Protein AF-A0A1Y5PRS4-F1 (afdb_monomer_lite)

Organism: NCBI:txid310581

Secondary structure (DSSP, 8-state):
--------GGG-HHHHHHHHHHHHTT----EEE-TTS-BTTTBS-PPPPPGGGG-EEEETTEEEEHHHHS-EEETTTTTHHHHHHHHHHHHHHHTT-

Foldseek 3Di:
DPPQDADCCLVDPVSLVCVVVCVVVLAQDAAEAEQCPADPPPGGHDDHDDNQQVDWDQDPNDIDGSCVQYYYYYCPVRVCVPCVVVSNVVSNVSSVD

Structure (mmCIF, N/CA/C/O backbone):
data_AF-A0A1Y5PRS4-F1
#
_entry.id   AF-A0A1Y5PRS4-F1
#
loop_
_atom_site.group_PDB
_atom_site.id
_atom_site.type_symbol
_atom_site.label_atom_id
_atom_site.label_alt_id
_atom_site.label_comp_id
_atom_site.label_asym_id
_atom_site.label_entity_id
_atom_site.label_seq_id
_atom_site.pdbx_PDB_ins_code
_atom_site.Cartn_x
_atom_site.Cartn_y
_atom_site.Cartn_z
_atom_site.occupancy
_atom_site.B_iso_or_equiv
_atom_site.auth_seq_id
_atom_site.auth_comp_id
_atom_site.auth_asym_id
_atom_site.auth_atom_id
_atom_site.pdbx_PDB_model_num
ATOM 1 N N . MET A 1 1 ? 25.634 13.601 -14.278 1.00 37.69 1 MET A N 1
ATOM 2 C CA . MET A 1 1 ? 24.961 12.499 -13.555 1.00 37.69 1 MET A CA 1
ATOM 3 C C . MET A 1 1 ? 23.498 12.512 -13.977 1.00 37.69 1 MET A C 1
ATOM 5 O O . MET A 1 1 ? 22.876 13.549 -13.773 1.00 37.69 1 MET A O 1
ATOM 9 N N . PRO A 1 2 ? 22.945 11.478 -14.634 1.00 43.56 2 PRO A N 1
ATOM 10 C CA . PRO A 1 2 ? 21.528 11.495 -14.961 1.00 43.56 2 PRO A CA 1
ATOM 11 C C . PRO A 1 2 ? 20.739 11.315 -13.662 1.00 43.56 2 PRO A C 1
ATOM 13 O O . PRO A 1 2 ? 20.972 10.371 -12.909 1.00 43.56 2 PRO A O 1
ATOM 16 N N . ASN A 1 3 ? 19.848 12.264 -13.379 1.00 41.56 3 ASN A N 1
ATOM 17 C CA . ASN A 1 3 ? 18.939 12.237 -12.240 1.00 41.56 3 ASN A CA 1
ATOM 18 C C . ASN A 1 3 ? 18.094 10.960 -12.297 1.00 41.56 3 ASN A C 1
ATOM 20 O O . ASN A 1 3 ? 17.125 10.893 -13.054 1.00 41.56 3 ASN A O 1
ATOM 24 N N . SER A 1 4 ? 18.448 9.950 -11.501 1.00 49.88 4 SER A N 1
ATOM 25 C CA . SER A 1 4 ? 17.571 8.807 -11.262 1.00 49.88 4 SER A CA 1
ATOM 26 C C . SER A 1 4 ? 16.336 9.335 -10.532 1.00 49.88 4 SER A C 1
ATOM 28 O O . SER A 1 4 ? 16.389 9.652 -9.342 1.00 49.88 4 SER A O 1
ATOM 30 N N . ARG A 1 5 ? 15.246 9.559 -11.277 1.00 57.50 5 ARG A N 1
ATOM 31 C CA . ARG A 1 5 ? 13.969 10.038 -10.738 1.00 57.50 5 ARG A CA 1
ATOM 32 C C . ARG A 1 5 ? 13.450 8.972 -9.783 1.00 57.50 5 ARG A C 1
ATOM 34 O O . ARG A 1 5 ? 12.881 7.973 -10.218 1.00 57.50 5 ARG A O 1
ATOM 41 N N . ARG A 1 6 ? 13.648 9.185 -8.481 1.00 58.31 6 ARG A N 1
ATOM 42 C CA . ARG A 1 6 ? 12.953 8.385 -7.481 1.00 58.31 6 ARG A CA 1
ATOM 43 C C . ARG A 1 6 ? 11.445 8.617 -7.632 1.00 58.31 6 ARG A C 1
ATOM 45 O O . ARG A 1 6 ? 11.027 9.743 -7.908 1.00 58.31 6 ARG A O 1
ATOM 52 N N . PRO A 1 7 ? 10.625 7.578 -7.483 1.00 64.38 7 PRO A N 1
ATOM 53 C CA . PRO A 1 7 ? 9.181 7.702 -7.599 1.00 64.38 7 PRO A CA 1
ATOM 54 C C . PRO A 1 7 ? 8.633 8.535 -6.448 1.00 64.38 7 PRO A C 1
ATOM 56 O O . PRO A 1 7 ? 8.877 8.222 -5.285 1.00 64.38 7 PRO A O 1
ATOM 59 N N . THR A 1 8 ? 7.876 9.581 -6.769 1.00 78.50 8 THR A N 1
ATOM 60 C CA . THR A 1 8 ? 7.399 10.557 -5.778 1.00 78.50 8 THR A CA 1
ATOM 61 C C . THR A 1 8 ? 5.979 10.288 -5.296 1.00 78.50 8 THR A C 1
ATOM 63 O O . THR A 1 8 ? 5.364 11.174 -4.716 1.00 78.50 8 THR A O 1
ATOM 66 N N . THR A 1 9 ? 5.423 9.090 -5.526 1.00 81.31 9 THR A N 1
ATOM 67 C CA . THR A 1 9 ? 4.046 8.734 -5.126 1.00 81.31 9 THR A CA 1
ATOM 68 C C . THR A 1 9 ? 3.795 9.016 -3.642 1.00 81.31 9 THR A C 1
ATOM 70 O O . THR A 1 9 ? 2.750 9.551 -3.290 1.00 81.31 9 THR A O 1
ATOM 73 N N . TYR A 1 10 ? 4.794 8.743 -2.798 1.00 85.62 10 TYR A N 1
ATOM 74 C CA . TYR A 1 10 ? 4.792 9.037 -1.362 1.00 85.62 10 TYR A CA 1
ATOM 75 C C . TYR A 1 10 ? 4.596 10.524 -1.025 1.00 85.62 10 TYR A C 1
ATOM 77 O O . TYR A 1 10 ? 4.010 10.865 -0.006 1.00 85.62 10 TYR A O 1
ATOM 85 N N . GLU A 1 11 ? 5.083 11.420 -1.880 1.00 87.19 11 GLU A N 1
ATOM 86 C CA . GLU A 1 11 ? 5.110 12.866 -1.644 1.00 87.19 11 GLU A CA 1
ATOM 87 C C . GLU A 1 11 ? 3.883 13.576 -2.233 1.00 87.19 11 GLU A C 1
ATOM 89 O O . GLU A 1 11 ? 3.758 14.794 -2.121 1.00 87.19 11 GLU A O 1
ATOM 94 N N . ARG A 1 12 ? 2.975 12.851 -2.905 1.00 91.50 12 ARG A N 1
ATOM 95 C CA . ARG A 1 12 ? 1.816 13.451 -3.577 1.00 91.50 12 ARG A CA 1
ATOM 96 C C . ARG A 1 12 ? 0.687 13.711 -2.572 1.00 91.50 12 ARG A C 1
ATOM 98 O O . ARG A 1 12 ? 0.094 12.747 -2.089 1.00 91.50 12 ARG A O 1
ATOM 105 N N . PRO A 1 13 ? 0.291 14.978 -2.327 1.00 93.31 13 PRO A N 1
ATOM 106 C CA . PRO A 1 13 ? -0.742 15.293 -1.336 1.00 93.31 13 PRO A CA 1
ATOM 107 C C . PRO A 1 13 ? -2.080 14.600 -1.609 1.00 93.31 13 PRO A C 1
ATOM 109 O O . PRO A 1 13 ? -2.732 14.125 -0.684 1.00 93.31 13 PRO A O 1
ATOM 112 N N . TRP A 1 14 ? -2.464 14.485 -2.883 1.00 95.50 14 TRP A N 1
ATOM 113 C CA . TRP A 1 14 ? -3.706 13.820 -3.279 1.00 95.50 14 TRP A CA 1
ATOM 114 C C . TRP A 1 14 ? -3.679 12.309 -3.040 1.00 95.50 14 TRP A C 1
ATOM 116 O O . TRP A 1 14 ? -4.678 11.768 -2.586 1.00 95.50 14 TRP A O 1
ATOM 126 N N . VAL A 1 15 ? -2.529 11.648 -3.215 1.00 95.19 15 VAL A N 1
ATOM 127 C CA . VAL A 1 15 ? -2.380 10.221 -2.873 1.00 95.19 15 VAL A CA 1
ATOM 128 C C . VAL A 1 15 ? -2.554 10.020 -1.369 1.00 95.19 15 VAL A C 1
ATOM 130 O O . VAL A 1 15 ? -3.299 9.145 -0.933 1.00 95.19 15 VAL A O 1
ATOM 133 N N . LEU A 1 16 ? -1.910 10.864 -0.556 1.00 95.31 16 LEU A N 1
ATOM 134 C CA . LEU A 1 16 ? -2.041 10.802 0.901 1.00 95.31 16 LEU A CA 1
ATOM 135 C C . LEU A 1 16 ? -3.488 11.055 1.348 1.00 95.31 16 LEU A C 1
ATOM 137 O O . LEU A 1 16 ? -3.983 10.352 2.233 1.00 95.31 16 LEU A O 1
ATOM 141 N N . HIS A 1 17 ? -4.170 12.016 0.715 1.00 96.00 17 HIS A N 1
ATOM 142 C CA . HIS A 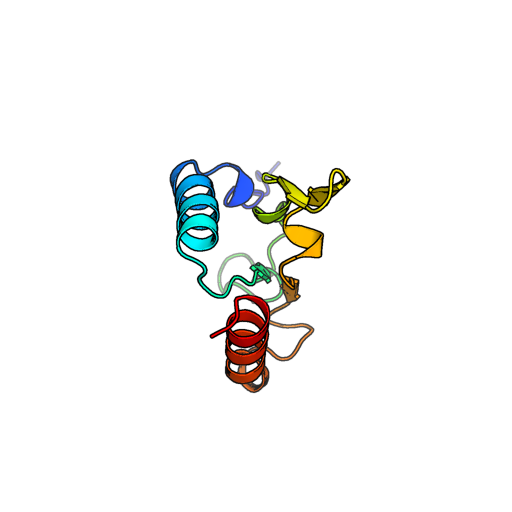1 17 ? -5.585 12.298 0.947 1.00 96.00 17 HIS A CA 1
ATOM 143 C C . HIS A 1 17 ? -6.476 11.096 0.602 1.00 96.00 17 HIS A C 1
ATOM 145 O O . HIS A 1 17 ? -7.309 10.706 1.418 1.00 96.00 17 HIS A O 1
ATOM 151 N N . GLU A 1 18 ? -6.295 10.481 -0.567 1.00 97.38 18 GLU A N 1
ATOM 152 C CA . GLU A 1 18 ? -7.093 9.336 -1.021 1.00 97.38 18 GLU A CA 1
ATOM 153 C C . GLU A 1 18 ? -6.932 8.109 -0.122 1.00 97.38 18 GLU A C 1
ATOM 155 O O . GLU A 1 18 ? -7.926 7.443 0.180 1.00 97.38 18 GLU A O 1
ATOM 160 N N . ILE A 1 19 ? -5.711 7.833 0.349 1.00 96.38 19 ILE A N 1
ATOM 161 C CA . ILE A 1 19 ? -5.439 6.744 1.298 1.00 96.38 19 ILE A CA 1
ATOM 162 C C . ILE A 1 19 ? -6.209 6.982 2.595 1.00 96.38 19 ILE A C 1
ATOM 164 O O . ILE A 1 19 ? -6.983 6.123 3.022 1.00 96.38 19 ILE A O 1
ATOM 168 N N . LYS A 1 20 ? -6.046 8.169 3.192 1.00 96.00 20 LYS A N 1
ATOM 169 C CA . LYS A 1 20 ? -6.722 8.517 4.445 1.00 9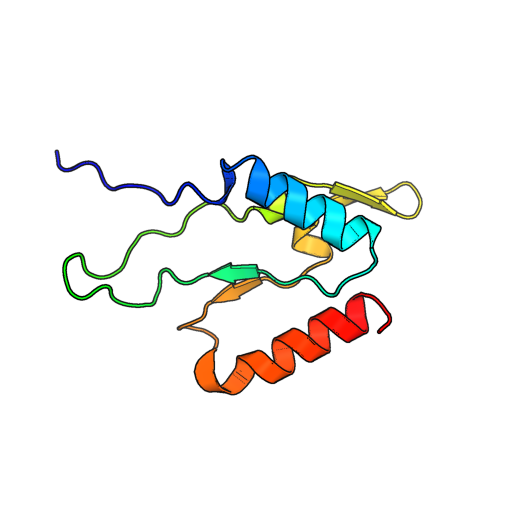6.00 20 LYS A CA 1
ATOM 170 C C . LYS A 1 20 ? -8.239 8.460 4.286 1.00 96.00 20 LYS A C 1
ATOM 172 O O . LYS A 1 20 ? -8.922 7.821 5.082 1.00 96.00 20 LYS A O 1
ATOM 177 N N . ARG A 1 21 ? -8.774 9.064 3.222 1.00 97.38 21 ARG A N 1
ATOM 178 C CA . ARG A 1 21 ? -10.217 9.100 2.974 1.00 97.38 21 ARG A CA 1
ATOM 179 C C . ARG A 1 21 ? -10.797 7.710 2.721 1.00 97.38 21 ARG A C 1
ATOM 181 O O . ARG A 1 21 ? -11.913 7.424 3.142 1.00 97.38 21 ARG A O 1
ATOM 188 N N . SER A 1 22 ? -10.065 6.835 2.038 1.00 96.62 22 SER A N 1
ATOM 189 C CA . SER A 1 22 ? -10.503 5.458 1.789 1.00 96.62 22 SER A CA 1
ATOM 190 C C . SER A 1 22 ? -10.551 4.630 3.070 1.00 96.62 22 SER A C 1
ATOM 192 O O . SER A 1 22 ? -11.503 3.870 3.254 1.00 96.62 22 SER A O 1
ATOM 194 N N . HIS A 1 23 ? -9.589 4.837 3.973 1.00 94.19 23 HIS A N 1
ATOM 195 C CA . HIS A 1 23 ? -9.594 4.238 5.308 1.00 94.19 23 HIS A CA 1
ATOM 196 C C . HIS A 1 23 ? -10.800 4.700 6.136 1.00 94.19 23 HIS A C 1
ATOM 198 O O . HIS A 1 23 ? -11.562 3.871 6.626 1.00 94.19 23 HIS A O 1
ATOM 204 N N . GLU A 1 24 ? -11.062 6.012 6.189 1.00 94.50 24 GLU A N 1
ATOM 205 C CA . GLU A 1 24 ? -12.243 6.589 6.864 1.00 94.50 24 GLU A CA 1
ATOM 206 C C . GLU A 1 24 ? -13.572 6.022 6.331 1.00 94.50 24 GLU A C 1
ATOM 208 O O . GLU A 1 24 ? -14.538 5.861 7.074 1.00 94.50 24 GLU A O 1
ATOM 213 N N . LEU A 1 25 ? -13.627 5.697 5.036 1.00 96.00 25 LEU A N 1
ATOM 214 C CA . LEU A 1 25 ? -14.795 5.105 4.375 1.00 96.00 25 LEU A CA 1
ATOM 215 C C . LEU A 1 25 ? -14.854 3.569 4.484 1.00 96.00 25 LEU A C 1
ATOM 217 O O . LEU A 1 25 ? -15.744 2.948 3.890 1.00 96.00 25 LEU A O 1
ATOM 221 N N . ARG A 1 26 ? -13.929 2.944 5.224 1.00 94.25 26 ARG A N 1
ATOM 222 C CA . ARG A 1 26 ? -13.810 1.485 5.383 1.00 94.25 26 ARG A CA 1
ATOM 223 C C . ARG A 1 26 ? -13.780 0.759 4.037 1.00 94.25 26 ARG A C 1
ATOM 225 O O . ARG A 1 26 ? -14.560 -0.167 3.786 1.00 94.25 26 ARG A O 1
ATOM 232 N N . LYS A 1 27 ? -12.936 1.249 3.130 1.00 95.94 27 LYS A N 1
ATOM 233 C CA . LYS A 1 27 ? -12.628 0.584 1.860 1.00 95.94 27 LYS A CA 1
ATOM 234 C C . LYS A 1 27 ? -11.452 -0.369 2.053 1.00 95.94 27 LYS A C 1
ATOM 236 O O . LYS A 1 27 ? -10.558 -0.088 2.846 1.00 95.94 27 LYS A O 1
ATOM 241 N N . GLY A 1 28 ? -11.436 -1.458 1.287 1.00 95.38 28 GLY A N 1
ATOM 242 C CA . GLY A 1 28 ? -10.255 -2.309 1.190 1.00 95.38 28 GLY A CA 1
ATOM 243 C C . GLY A 1 28 ? -9.077 -1.522 0.619 1.00 95.38 28 GLY A C 1
ATOM 244 O O . GLY A 1 28 ? -9.213 -0.861 -0.411 1.00 95.38 28 GLY A O 1
ATOM 245 N N . LEU A 1 29 ? -7.936 -1.582 1.301 1.00 96.25 29 LEU A N 1
ATOM 246 C CA . LEU A 1 29 ? -6.699 -0.923 0.901 1.00 96.25 29 LEU A CA 1
ATOM 247 C C . LEU A 1 29 ? -5.578 -1.954 0.740 1.00 96.25 29 LEU A C 1
ATOM 249 O O . LEU A 1 29 ? -5.376 -2.827 1.584 1.00 96.25 29 LEU A O 1
ATOM 253 N N . LEU A 1 30 ? -4.827 -1.823 -0.349 1.00 96.56 30 LEU A N 1
ATOM 254 C CA . LEU A 1 30 ? -3.576 -2.533 -0.589 1.00 96.56 30 LEU A CA 1
ATOM 255 C C . LEU A 1 30 ? -2.612 -1.625 -1.357 1.00 96.56 30 LEU A C 1
ATOM 257 O O . LEU A 1 30 ? -3.041 -0.704 -2.053 1.00 96.56 30 LEU A O 1
ATOM 261 N N . ALA A 1 31 ? -1.317 -1.899 -1.251 1.00 95.50 31 ALA A N 1
ATOM 262 C CA . ALA A 1 31 ? -0.299 -1.263 -2.077 1.00 95.50 31 ALA A CA 1
ATOM 263 C C . ALA A 1 31 ? 0.277 -2.268 -3.078 1.00 95.50 31 ALA A C 1
ATOM 265 O O . ALA A 1 31 ? 0.497 -3.432 -2.748 1.00 95.50 31 ALA A O 1
ATOM 266 N N . ILE A 1 32 ? 0.549 -1.801 -4.296 1.00 95.06 32 ILE A N 1
ATOM 267 C CA . ILE A 1 32 ? 1.231 -2.577 -5.331 1.00 95.06 32 ILE A CA 1
ATOM 268 C C . ILE A 1 32 ? 2.452 -1.784 -5.782 1.00 95.06 32 ILE A C 1
ATOM 270 O O . ILE A 1 32 ? 2.337 -0.656 -6.263 1.00 95.06 32 ILE A O 1
ATOM 274 N N . ASP A 1 33 ? 3.619 -2.388 -5.635 1.00 92.56 33 ASP A N 1
ATOM 275 C CA . ASP A 1 33 ? 4.862 -1.925 -6.212 1.00 92.56 33 ASP A CA 1
ATOM 276 C C . ASP A 1 33 ? 4.950 -2.335 -7.693 1.00 92.56 33 ASP A C 1
ATOM 278 O O . ASP A 1 33 ? 4.878 -3.517 -8.037 1.00 92.56 33 ASP A O 1
ATOM 282 N N . LEU A 1 34 ? 5.124 -1.346 -8.571 1.00 90.25 34 LEU A N 1
ATOM 283 C CA . LEU A 1 34 ? 5.222 -1.520 -10.020 1.00 90.25 34 LEU A CA 1
ATOM 284 C C . LEU A 1 34 ? 6.668 -1.506 -10.545 1.00 90.25 34 LEU A C 1
ATOM 286 O O . LEU A 1 34 ? 6.856 -1.688 -11.746 1.00 90.25 34 LEU A O 1
ATOM 290 N N . PHE A 1 35 ? 7.701 -1.305 -9.714 1.00 82.81 35 PHE A N 1
ATOM 291 C CA . PHE A 1 35 ? 9.062 -1.073 -10.232 1.00 82.81 35 PHE A CA 1
ATOM 292 C C . PHE A 1 35 ? 9.679 -2.248 -10.973 1.00 82.81 35 PHE A C 1
ATOM 294 O O . PHE A 1 35 ? 10.482 -2.019 -11.874 1.00 82.81 35 PHE A O 1
ATOM 301 N N . GLY A 1 36 ? 9.263 -3.481 -10.680 1.00 82.19 36 GLY A N 1
ATOM 302 C CA . GLY A 1 36 ? 9.685 -4.651 -11.452 1.00 82.19 36 GLY A CA 1
ATOM 303 C C . GLY A 1 36 ? 9.235 -4.618 -12.920 1.00 82.19 36 GLY A C 1
ATOM 304 O O . GLY A 1 36 ? 9.798 -5.335 -13.747 1.00 82.19 36 GLY A O 1
ATOM 305 N N . VAL A 1 37 ? 8.240 -3.795 -13.274 1.00 85.88 37 VAL A N 1
ATOM 306 C CA . VAL A 1 37 ? 7.752 -3.671 -14.651 1.00 85.88 37 VAL A CA 1
ATOM 307 C C . VAL A 1 37 ? 8.737 -2.837 -15.465 1.00 85.88 37 VAL A C 1
ATOM 309 O O . VAL A 1 37 ? 8.935 -1.646 -15.226 1.00 85.88 37 VAL A O 1
ATOM 312 N N . LYS A 1 38 ? 9.351 -3.466 -16.470 1.00 83.81 38 LYS A N 1
ATOM 313 C CA . LYS A 1 38 ? 10.301 -2.801 -17.363 1.00 83.81 38 LYS A CA 1
ATOM 314 C C . LYS A 1 38 ? 9.593 -1.741 -18.209 1.00 83.81 38 LYS A C 1
ATOM 316 O O . LYS A 1 38 ? 8.723 -2.065 -19.016 1.00 83.81 38 LYS A O 1
ATOM 321 N N . TYR A 1 39 ? 10.032 -0.490 -18.099 1.00 78.94 39 TYR A N 1
ATOM 322 C CA . TYR A 1 39 ? 9.617 0.563 -19.016 1.00 78.94 39 TYR A CA 1
ATOM 323 C C . TYR A 1 39 ? 10.429 0.469 -20.320 1.00 78.94 39 TYR A C 1
ATOM 325 O O . TYR A 1 39 ? 11.661 0.372 -20.252 1.00 78.94 39 TYR A O 1
ATOM 333 N N . PRO A 1 40 ? 9.800 0.529 -21.512 1.00 79.00 40 PRO A N 1
ATOM 334 C CA . PRO A 1 40 ? 10.496 0.319 -22.785 1.00 79.00 40 PRO A CA 1
ATOM 335 C C . PRO A 1 40 ? 11.688 1.254 -23.019 1.00 79.00 40 PRO A C 1
ATOM 337 O O . PRO A 1 40 ? 12.668 0.849 -23.634 1.00 79.00 40 PRO A O 1
ATOM 340 N N . GLN A 1 41 ? 11.618 2.491 -22.516 1.00 76.94 41 GLN A N 1
ATOM 341 C CA . GLN A 1 41 ? 12.620 3.527 -22.792 1.00 76.94 41 GLN A CA 1
ATOM 342 C C . GLN A 1 41 ? 13.701 3.650 -21.708 1.00 76.94 41 GLN A C 1
ATOM 344 O O . GLN A 1 41 ? 14.800 4.107 -21.998 1.00 76.94 41 GLN A O 1
ATOM 349 N N . THR A 1 42 ? 13.403 3.279 -20.460 1.00 74.06 42 THR A N 1
ATOM 350 C CA . THR A 1 42 ? 14.269 3.576 -19.299 1.00 74.06 42 THR A CA 1
ATOM 351 C C . THR A 1 42 ? 14.646 2.343 -18.483 1.00 74.06 42 THR A C 1
ATOM 353 O O . THR A 1 42 ? 15.402 2.463 -17.525 1.00 74.06 42 THR A O 1
ATOM 356 N N . GLY A 1 43 ? 14.149 1.158 -18.848 1.00 79.56 43 GLY A N 1
ATOM 357 C CA . GLY A 1 43 ? 14.412 -0.075 -18.114 1.00 79.56 43 GLY A CA 1
ATOM 358 C C . GLY A 1 43 ? 13.591 -0.193 -16.827 1.00 79.56 43 GLY A C 1
ATOM 359 O O . GLY A 1 43 ? 12.467 0.301 -16.744 1.00 79.56 43 GLY A O 1
ATOM 360 N N . ILE A 1 44 ? 14.137 -0.910 -15.847 1.00 78.25 44 ILE A N 1
ATOM 361 C CA . ILE A 1 44 ? 13.528 -1.132 -14.529 1.00 78.25 44 ILE A CA 1
ATOM 362 C C . ILE A 1 44 ? 13.821 0.086 -13.646 1.00 78.25 44 ILE A C 1
ATOM 364 O O . ILE A 1 44 ? 14.966 0.532 -13.559 1.00 78.25 44 ILE A O 1
ATOM 368 N N . GLY A 1 45 ? 12.784 0.644 -13.022 1.00 73.19 45 GLY A N 1
ATOM 369 C CA . GLY A 1 45 ? 12.935 1.765 -12.093 1.00 73.19 45 GLY A CA 1
ATOM 370 C C . GLY A 1 45 ? 13.412 1.320 -10.707 1.00 73.19 45 GLY A C 1
ATOM 371 O O . GLY A 1 45 ? 13.522 0.134 -10.415 1.00 73.19 45 GLY A O 1
ATOM 372 N N . THR A 1 46 ? 13.689 2.279 -9.823 1.00 76.81 46 THR A N 1
ATOM 373 C CA . THR A 1 46 ? 14.021 1.998 -8.415 1.00 76.81 46 THR A CA 1
ATOM 374 C C . THR A 1 46 ? 12.786 2.128 -7.538 1.00 76.81 46 THR A C 1
ATOM 376 O O . THR A 1 46 ? 12.004 3.060 -7.727 1.00 76.81 46 THR A O 1
ATOM 379 N N . GLN A 1 47 ? 12.654 1.248 -6.542 1.00 80.69 47 GLN A N 1
ATOM 380 C CA . GLN A 1 47 ? 11.549 1.301 -5.593 1.00 80.69 47 GLN A CA 1
ATOM 381 C C . GLN A 1 47 ? 11.489 2.620 -4.817 1.00 80.69 47 GLN A C 1
ATOM 383 O O . GLN A 1 47 ? 12.481 3.070 -4.243 1.00 80.69 47 GLN A O 1
ATOM 388 N N . GLY A 1 48 ? 10.316 3.257 -4.839 1.00 81.69 48 GLY A N 1
ATOM 389 C CA . GLY A 1 48 ? 10.003 4.439 -4.038 1.00 81.69 48 GLY A CA 1
ATOM 390 C C . GLY A 1 48 ? 9.439 4.071 -2.666 1.00 81.69 48 GLY A C 1
ATOM 391 O O . GLY A 1 48 ? 9.059 2.926 -2.424 1.00 81.69 48 GLY A O 1
ATOM 392 N N . SER A 1 49 ? 9.352 5.051 -1.766 1.00 88.81 49 SER A N 1
ATOM 393 C CA . SER A 1 49 ? 8.753 4.853 -0.441 1.00 88.81 49 SER A CA 1
ATOM 394 C C . SER A 1 49 ? 7.278 4.456 -0.550 1.00 88.81 49 SER A C 1
ATOM 396 O O . SER A 1 49 ? 6.540 5.009 -1.367 1.00 88.81 49 SER A O 1
ATOM 398 N N . ASN A 1 50 ? 6.833 3.524 0.296 1.00 91.00 50 ASN A N 1
ATOM 399 C CA . ASN A 1 50 ? 5.438 3.092 0.343 1.00 91.00 50 ASN A CA 1
ATOM 400 C C . ASN A 1 50 ? 4.553 4.194 0.962 1.00 91.00 50 ASN A C 1
ATOM 402 O O . ASN A 1 50 ? 4.732 4.496 2.140 1.00 91.00 50 ASN A O 1
ATOM 406 N N . PRO A 1 51 ? 3.577 4.773 0.237 1.00 92.88 51 PRO A N 1
ATOM 407 C CA . PRO A 1 51 ? 2.698 5.824 0.768 1.00 92.88 51 PRO A CA 1
ATOM 408 C C . PRO A 1 51 ? 1.910 5.416 2.018 1.00 92.88 51 PRO A C 1
ATOM 410 O O . PRO A 1 51 ? 1.558 6.270 2.827 1.00 92.88 51 PRO A O 1
ATOM 413 N N . LEU A 1 52 ? 1.666 4.117 2.221 1.00 93.94 52 LEU A N 1
ATOM 414 C CA . LEU A 1 52 ? 1.001 3.617 3.423 1.00 93.94 52 LEU A CA 1
ATOM 415 C C . LEU A 1 52 ? 1.838 3.829 4.691 1.00 93.94 52 LEU A C 1
ATOM 417 O O . LEU A 1 52 ? 1.281 3.875 5.779 1.00 9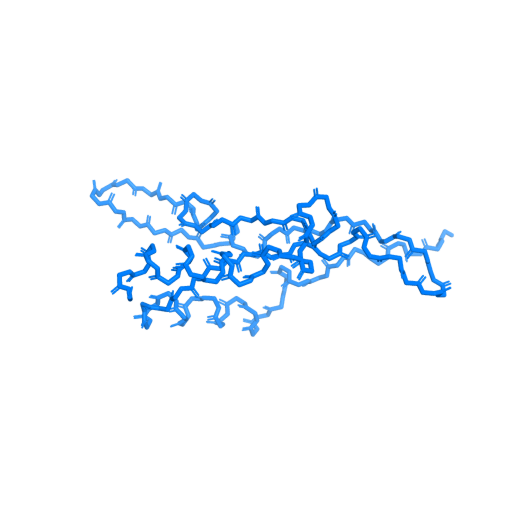3.94 52 LEU A O 1
ATOM 421 N N . SER A 1 53 ? 3.161 3.998 4.606 1.00 93.25 53 SER A N 1
ATOM 422 C CA . SER A 1 53 ? 3.960 4.269 5.810 1.00 93.25 53 SER A CA 1
ATOM 423 C C . SER A 1 53 ? 3.770 5.689 6.353 1.00 93.25 53 SER A C 1
ATOM 425 O O . SER A 1 53 ? 4.290 5.992 7.422 1.00 93.25 53 SER A O 1
ATOM 427 N N . TYR A 1 54 ? 3.061 6.561 5.626 1.00 93.88 54 TYR A N 1
ATOM 428 C CA . TYR A 1 54 ? 2.800 7.937 6.045 1.00 93.88 54 TYR A CA 1
ATOM 429 C C . TYR A 1 54 ? 1.761 8.018 7.172 1.00 93.88 54 TYR A C 1
ATOM 431 O O . TYR A 1 54 ? 1.864 8.871 8.050 1.00 93.88 54 TYR A O 1
ATOM 439 N N . TRP A 1 55 ? 0.755 7.138 7.152 1.00 93.94 55 TRP A N 1
ATOM 440 C CA . TRP A 1 55 ? -0.362 7.170 8.096 1.00 93.94 55 TRP A CA 1
ATOM 441 C C . TRP A 1 55 ? -0.240 6.088 9.168 1.00 93.94 55 TRP A C 1
ATOM 443 O O . TRP A 1 55 ? 0.250 4.981 8.924 1.00 93.94 55 TRP A O 1
ATOM 453 N N . GLN A 1 56 ? -0.738 6.413 10.358 1.00 94.06 56 GLN A N 1
ATOM 454 C CA . GLN A 1 56 ? -0.849 5.503 11.491 1.00 94.06 56 GLN A CA 1
ATOM 455 C C . GLN A 1 56 ? -2.271 5.551 12.047 1.00 94.06 56 GLN A C 1
ATOM 457 O O . GLN A 1 56 ? -2.949 6.575 11.954 1.00 94.06 56 GLN A O 1
ATOM 462 N N . GLU A 1 57 ? -2.718 4.440 12.616 1.00 89.62 57 GLU A N 1
ATOM 463 C CA . GLU A 1 57 ? -3.996 4.315 13.304 1.00 89.62 57 GLU A CA 1
ATOM 464 C C . GLU A 1 57 ? -3.772 3.812 14.727 1.00 89.62 57 GLU A C 1
ATOM 466 O O . GLU A 1 57 ? -3.074 2.822 14.952 1.00 89.62 57 GLU A O 1
ATOM 471 N N . THR A 1 58 ? -4.393 4.478 15.696 1.00 89.88 58 THR A N 1
ATOM 472 C CA . THR A 1 58 ? -4.417 4.014 17.081 1.00 89.88 58 THR A CA 1
ATOM 473 C C . THR A 1 58 ? -5.557 3.017 17.255 1.00 89.88 58 THR A C 1
ATOM 475 O O . THR A 1 58 ? -6.728 3.391 17.262 1.00 89.88 58 THR A O 1
ATOM 478 N N . ALA A 1 59 ? -5.220 1.745 17.446 1.00 81.06 59 ALA A N 1
ATOM 479 C CA . ALA A 1 59 ? -6.176 0.690 17.752 1.00 81.06 59 ALA A CA 1
ATOM 480 C C . ALA A 1 59 ? -5.894 0.143 19.155 1.00 81.06 59 ALA A C 1
ATOM 482 O O . ALA A 1 59 ? -4.790 -0.324 19.434 1.00 81.06 59 ALA A O 1
ATOM 483 N N . ASN A 1 60 ? -6.889 0.191 20.047 1.00 83.44 60 ASN A N 1
ATOM 484 C CA . ASN A 1 60 ? -6.777 -0.275 21.438 1.00 83.44 60 ASN A CA 1
ATOM 485 C C . ASN A 1 60 ? -5.597 0.355 22.208 1.00 83.44 60 ASN A C 1
ATOM 487 O O . ASN A 1 60 ? -4.909 -0.323 22.966 1.00 83.44 60 ASN A O 1
ATOM 491 N N . GLY A 1 61 ? -5.336 1.648 21.982 1.00 88.25 61 GLY A N 1
ATOM 492 C CA . GLY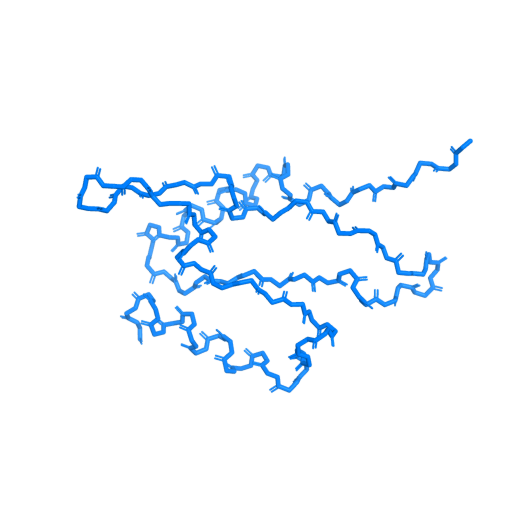 A 1 61 ? -4.231 2.377 22.618 1.00 88.25 61 GLY A CA 1
ATOM 493 C C . GLY A 1 61 ? -2.843 2.089 22.034 1.00 88.25 61 GLY A C 1
ATOM 494 O O . GLY A 1 61 ? -1.861 2.622 22.539 1.00 88.25 61 GLY A O 1
ATOM 495 N N . VAL A 1 62 ? -2.748 1.282 20.971 1.00 90.56 62 VAL A N 1
ATOM 496 C CA . VAL A 1 62 ? -1.495 0.985 20.266 1.00 90.56 62 VAL A CA 1
ATOM 497 C C . VAL A 1 62 ? -1.529 1.619 18.879 1.00 90.56 62 VAL A C 1
ATOM 499 O O . VAL A 1 62 ? -2.439 1.350 18.094 1.00 90.56 62 VAL A O 1
ATOM 502 N N . GLU A 1 63 ? -0.533 2.443 18.562 1.00 90.81 63 GLU A N 1
ATOM 503 C CA . GLU A 1 63 ? -0.346 2.981 17.213 1.00 90.81 63 GLU A CA 1
ATOM 504 C C . GLU A 1 63 ? 0.178 1.899 16.267 1.00 90.81 63 GLU A C 1
ATOM 506 O O . GLU A 1 63 ? 1.152 1.200 16.554 1.00 90.81 63 GLU A O 1
ATOM 511 N N . LYS A 1 64 ? -0.486 1.751 15.121 1.00 90.88 64 LYS A N 1
ATOM 512 C CA . LYS A 1 64 ? -0.093 0.837 14.053 1.00 90.88 64 LYS A CA 1
ATOM 513 C C . LYS A 1 64 ? 0.046 1.610 12.747 1.00 90.88 64 LYS A C 1
ATOM 515 O O . LYS A 1 64 ? -0.887 2.314 12.363 1.00 90.88 64 LYS A O 1
ATOM 520 N N . PRO A 1 65 ? 1.166 1.473 12.021 1.00 91.94 65 PRO A N 1
ATOM 521 C CA . PRO A 1 65 ? 1.277 2.054 10.693 1.00 91.94 65 PRO A CA 1
ATOM 522 C C . PRO A 1 65 ? 0.317 1.350 9.733 1.00 91.94 65 PRO A C 1
ATOM 524 O O . PRO A 1 65 ? 0.041 0.157 9.887 1.00 91.94 65 PRO A O 1
ATOM 527 N N . PHE A 1 66 ? -0.143 2.041 8.688 1.00 94.31 66 PHE A N 1
ATOM 528 C CA . PHE A 1 66 ? -1.040 1.407 7.713 1.00 94.31 66 PHE A CA 1
ATOM 529 C C . PHE A 1 66 ? -0.360 0.250 6.975 1.00 94.31 66 PHE A C 1
ATOM 531 O O . PHE A 1 66 ? -1.040 -0.668 6.535 1.00 94.31 66 PHE A O 1
ATOM 538 N N . THR A 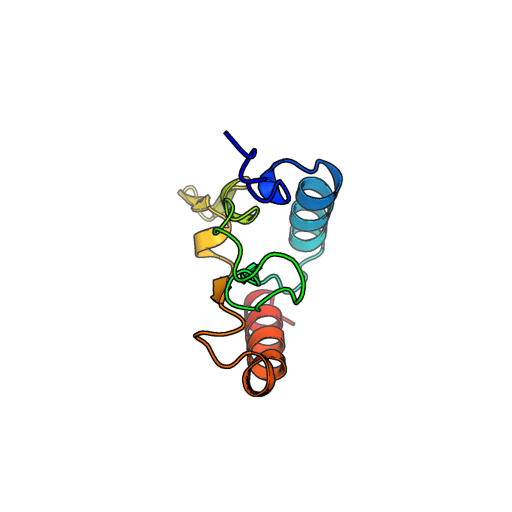1 67 ? 0.971 0.221 6.896 1.00 93.38 67 THR A N 1
ATOM 539 C CA . THR A 1 67 ? 1.725 -0.935 6.379 1.00 93.38 67 THR A CA 1
ATOM 540 C C . THR A 1 67 ? 1.544 -2.213 7.205 1.00 93.38 67 THR A C 1
ATOM 542 O O . THR A 1 67 ? 1.767 -3.298 6.680 1.00 93.38 67 THR A O 1
ATOM 545 N N . ALA A 1 68 ? 1.134 -2.111 8.474 1.00 89.75 68 ALA A N 1
ATOM 546 C CA . ALA A 1 68 ? 0.768 -3.262 9.303 1.00 89.75 68 ALA A CA 1
ATOM 547 C C . ALA A 1 68 ? -0.702 -3.683 9.123 1.00 89.75 68 ALA A C 1
ATOM 549 O O . ALA A 1 68 ? -1.068 -4.799 9.484 1.00 89.75 68 ALA A O 1
ATOM 550 N N . LEU A 1 69 ? -1.541 -2.794 8.585 1.00 89.38 69 LEU A N 1
ATOM 551 C CA . LEU A 1 69 ? -2.978 -3.012 8.384 1.00 89.38 69 LEU A CA 1
ATOM 552 C C . LEU A 1 69 ? -3.298 -3.464 6.953 1.00 89.38 69 LEU A C 1
ATOM 554 O O . LEU A 1 69 ? -4.196 -4.270 6.731 1.00 89.38 69 LEU A O 1
ATOM 558 N N . CYS A 1 70 ? -2.550 -2.946 5.982 1.00 93.38 70 CYS A N 1
ATOM 559 C CA . CYS A 1 70 ? -2.756 -3.131 4.554 1.00 93.38 70 CYS A CA 1
ATOM 560 C C . CYS A 1 70 ? -1.559 -3.869 3.951 1.00 93.38 70 CYS A C 1
ATOM 562 O O . CYS A 1 70 ? -0.403 -3.499 4.173 1.00 93.38 70 CYS A O 1
ATOM 564 N N . LYS A 1 71 ? -1.827 -4.892 3.136 1.00 95.50 71 LYS A N 1
ATOM 565 C CA . LYS A 1 71 ? -0.763 -5.655 2.476 1.00 95.50 71 LYS A CA 1
ATOM 566 C C . LYS A 1 71 ? -0.132 -4.857 1.336 1.00 95.50 71 LYS A C 1
ATOM 568 O O . LYS A 1 71 ? -0.804 -4.106 0.629 1.00 95.50 71 LYS A O 1
ATOM 573 N N . THR A 1 72 ? 1.172 -5.051 1.166 1.00 95.12 72 THR A N 1
ATOM 574 C CA . THR A 1 72 ? 1.953 -4.512 0.051 1.00 95.12 72 THR A CA 1
ATOM 575 C C . THR A 1 72 ? 2.474 -5.672 -0.784 1.00 95.12 72 THR A C 1
ATOM 577 O O . THR A 1 72 ? 3.039 -6.605 -0.221 1.00 95.12 72 THR A O 1
ATOM 580 N N . TYR A 1 73 ? 2.289 -5.597 -2.097 1.00 95.81 73 TYR A N 1
ATOM 581 C CA . TYR A 1 73 ? 2.712 -6.611 -3.062 1.00 95.81 73 TYR A CA 1
ATOM 582 C C . TYR A 1 73 ? 3.651 -6.003 -4.100 1.00 95.81 73 TYR A C 1
ATOM 584 O O . TYR A 1 73 ? 3.605 -4.803 -4.349 1.00 95.81 73 TYR A O 1
ATOM 592 N N . SER A 1 74 ? 4.465 -6.824 -4.748 1.00 94.69 74 SER A N 1
ATOM 593 C CA . SER A 1 74 ? 5.194 -6.511 -5.970 1.00 94.69 74 SER A CA 1
ATOM 594 C C . SER A 1 74 ? 4.446 -7.083 -7.166 1.00 94.69 74 SER A C 1
ATOM 596 O O . SER A 1 74 ? 4.221 -8.286 -7.253 1.00 94.69 74 SER A O 1
ATOM 598 N N . TRP A 1 75 ? 4.113 -6.241 -8.142 1.00 95.25 75 TRP A N 1
ATOM 599 C CA . TRP A 1 75 ? 3.408 -6.687 -9.344 1.00 95.25 75 TRP A CA 1
ATOM 600 C C . TRP A 1 75 ? 4.150 -7.797 -10.096 1.00 95.25 75 TRP A C 1
ATOM 602 O O . TRP A 1 75 ? 3.521 -8.703 -10.635 1.00 95.25 75 TRP A O 1
ATOM 612 N N . VAL A 1 76 ? 5.483 -7.733 -10.132 1.00 94.00 76 VAL A N 1
ATOM 613 C CA . VAL A 1 76 ? 6.304 -8.711 -10.856 1.00 94.00 76 VAL A CA 1
ATOM 614 C C . VAL A 1 76 ? 6.672 -9.901 -9.983 1.00 94.00 76 VAL A C 1
ATOM 616 O O . VAL A 1 76 ? 6.498 -11.032 -10.425 1.00 94.00 76 VAL A O 1
ATOM 619 N N . ASN A 1 77 ? 7.150 -9.673 -8.756 1.00 94.81 77 ASN A N 1
ATOM 620 C CA . ASN A 1 77 ? 7.642 -10.776 -7.926 1.00 94.81 77 ASN A CA 1
ATOM 621 C C . ASN A 1 77 ? 6.506 -11.628 -7.343 1.00 94.81 77 ASN A C 1
ATOM 623 O O . ASN A 1 77 ? 6.719 -12.812 -7.102 1.00 94.81 77 ASN A O 1
ATOM 627 N N . ASP A 1 78 ? 5.309 -11.056 -7.177 1.00 97.00 78 ASP A N 1
ATOM 628 C CA . ASP A 1 78 ? 4.150 -11.760 -6.618 1.00 97.00 78 ASP A CA 1
ATOM 629 C C . ASP A 1 78 ? 3.132 -12.190 -7.695 1.00 97.00 78 ASP A C 1
ATOM 631 O O . ASP A 1 78 ? 1.993 -12.520 -7.369 1.00 97.00 78 ASP A O 1
ATOM 635 N N . ASP A 1 79 ? 3.515 -12.201 -8.980 1.00 97.00 79 ASP A N 1
ATOM 636 C CA . ASP A 1 79 ? 2.661 -12.609 -10.113 1.00 97.00 79 ASP A CA 1
ATOM 637 C C . ASP A 1 79 ? 1.310 -11.865 -10.152 1.00 97.00 79 ASP A C 1
ATOM 639 O O . ASP A 1 79 ? 0.218 -12.446 -10.131 1.00 97.00 79 ASP A O 1
ATOM 643 N N . GLY A 1 80 ? 1.380 -10.531 -10.183 1.00 97.19 80 GLY A N 1
ATOM 644 C CA . GLY A 1 80 ? 0.209 -9.667 -10.046 1.00 97.19 80 GLY A CA 1
ATOM 645 C C . GLY A 1 80 ? -0.845 -9.8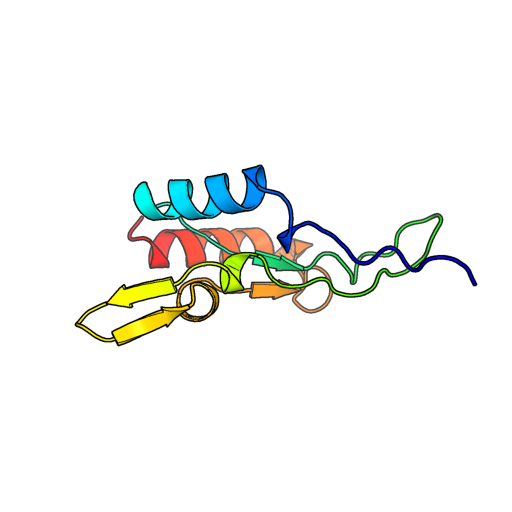50 -11.127 1.00 97.19 80 GLY A C 1
ATOM 646 O O . GLY A 1 80 ? -2.030 -9.712 -10.838 1.00 97.19 80 GLY A O 1
ATOM 647 N N . TYR A 1 81 ? -0.455 -10.263 -12.336 1.00 96.12 81 TYR A N 1
ATOM 648 C CA . TYR A 1 81 ? -1.416 -10.567 -13.397 1.00 96.12 81 TYR A CA 1
ATOM 649 C C . TYR A 1 81 ? -2.396 -11.677 -12.990 1.00 96.12 81 TYR A C 1
ATOM 651 O O . TYR A 1 81 ? -3.586 -11.584 -13.287 1.00 96.12 81 TYR A O 1
ATOM 659 N N . ARG A 1 82 ? -1.915 -12.709 -12.287 1.00 98.31 82 ARG A N 1
ATOM 660 C CA . ARG A 1 82 ? -2.759 -13.814 -11.812 1.00 98.31 82 ARG A CA 1
ATOM 661 C C . ARG A 1 82 ? -3.398 -13.527 -10.457 1.00 98.31 82 ARG A C 1
ATOM 663 O O . ARG A 1 82 ? -4.527 -13.947 -10.221 1.00 98.31 82 ARG A O 1
ATOM 670 N N . ASN A 1 83 ? -2.693 -12.816 -9.579 1.00 98.38 83 ASN A N 1
ATOM 671 C CA . ASN A 1 83 ? -3.061 -12.722 -8.166 1.00 98.38 83 ASN A CA 1
ATOM 672 C C . ASN A 1 83 ? -3.820 -11.445 -7.772 1.00 98.38 83 ASN A C 1
ATOM 674 O O . ASN A 1 83 ? -4.379 -11.401 -6.675 1.00 98.38 83 ASN A O 1
ATOM 678 N N . MET A 1 84 ? -3.903 -10.429 -8.643 1.00 98.00 84 MET A N 1
ATOM 679 C CA . MET A 1 84 ? -4.595 -9.169 -8.333 1.00 98.00 84 MET A CA 1
ATOM 680 C C . MET A 1 84 ? -6.039 -9.358 -7.832 1.00 98.00 84 MET A C 1
ATOM 682 O O . MET A 1 84 ? -6.370 -8.722 -6.828 1.00 98.00 84 MET A O 1
ATOM 686 N N . PRO A 1 85 ? -6.893 -10.219 -8.431 1.00 98.31 85 PRO A N 1
ATOM 687 C CA . PRO A 1 85 ? -8.243 -10.439 -7.908 1.00 98.31 85 PRO A CA 1
ATOM 688 C C . PRO A 1 85 ? -8.230 -10.903 -6.446 1.00 98.31 85 PRO A C 1
ATOM 690 O O . PRO A 1 85 ? -8.907 -10.325 -5.601 1.00 98.31 85 PRO A O 1
ATOM 693 N N . THR A 1 86 ? -7.370 -11.866 -6.109 1.00 98.44 86 THR A N 1
ATOM 694 C CA . THR A 1 86 ? -7.209 -12.375 -4.740 1.00 98.44 86 THR A CA 1
ATOM 695 C C . THR A 1 86 ? -6.726 -11.294 -3.770 1.00 98.44 86 THR A C 1
ATOM 697 O O . THR A 1 86 ? -7.146 -11.259 -2.611 1.00 98.44 86 THR A O 1
ATOM 700 N N . TRP A 1 87 ? -5.845 -10.394 -4.211 1.00 98.31 87 TRP A N 1
ATOM 701 C CA . TRP A 1 87 ? -5.365 -9.291 -3.376 1.00 98.31 87 TRP A CA 1
ATOM 702 C C . TRP A 1 87 ? -6.465 -8.284 -3.054 1.00 98.31 87 TRP A C 1
ATOM 704 O O . TRP A 1 87 ? -6.532 -7.808 -1.919 1.00 98.31 87 TRP A O 1
ATOM 714 N N . ILE A 1 88 ? -7.324 -7.989 -4.032 1.00 97.88 88 ILE A N 1
ATOM 715 C CA . ILE A 1 88 ? -8.492 -7.123 -3.856 1.00 97.88 88 ILE A CA 1
ATOM 716 C C . ILE A 1 88 ? -9.450 -7.746 -2.840 1.00 97.88 88 ILE A C 1
ATOM 718 O O . ILE A 1 88 ? -9.799 -7.081 -1.867 1.00 97.88 88 ILE A O 1
ATOM 722 N N . GLU A 1 89 ? -9.799 -9.025 -3.004 1.00 98.00 89 GLU A N 1
ATOM 723 C CA . GLU A 1 89 ? -10.667 -9.745 -2.060 1.00 98.00 89 GLU A CA 1
ATOM 724 C C . GLU A 1 89 ? -10.073 -9.762 -0.647 1.00 98.00 89 GLU A C 1
ATOM 726 O O . GLU A 1 89 ? -10.747 -9.455 0.334 1.00 98.00 89 GLU A O 1
ATOM 731 N N . THR A 1 90 ? -8.767 -10.019 -0.527 1.00 97.50 90 THR A N 1
ATOM 732 C CA . THR A 1 90 ? -8.069 -9.980 0.768 1.00 97.50 90 THR A CA 1
ATOM 733 C C . THR A 1 90 ? -8.194 -8.612 1.443 1.00 97.50 90 THR A C 1
ATOM 735 O O . THR A 1 90 ? -8.405 -8.535 2.654 1.00 97.50 90 THR A O 1
ATOM 738 N N . ALA A 1 91 ? -8.057 -7.527 0.677 1.00 96.94 91 ALA A N 1
ATOM 739 C CA . ALA A 1 91 ? -8.179 -6.169 1.196 1.00 96.94 91 ALA A CA 1
ATOM 740 C C . ALA A 1 91 ? -9.628 -5.820 1.573 1.00 96.94 91 ALA A C 1
ATOM 742 O O . ALA A 1 91 ? -9.851 -5.153 2.583 1.00 96.94 91 ALA A O 1
ATOM 743 N N . ALA A 1 92 ? -10.609 -6.279 0.792 1.00 96.81 92 ALA A N 1
ATOM 744 C CA . ALA A 1 92 ? -12.030 -6.107 1.080 1.00 96.81 92 ALA A CA 1
ATOM 745 C C . ALA A 1 92 ? -12.421 -6.804 2.394 1.00 96.81 92 ALA A C 1
ATOM 747 O O . ALA A 1 92 ? -12.953 -6.150 3.294 1.00 96.81 92 ALA A O 1
ATOM 748 N N . ILE A 1 93 ? -12.038 -8.075 2.555 1.00 95.88 93 ILE A N 1
ATOM 749 C CA . ILE A 1 93 ? -12.264 -8.856 3.779 1.00 95.88 93 ILE A CA 1
ATOM 750 C C . ILE A 1 93 ? -11.616 -8.171 4.990 1.00 95.88 93 ILE A C 1
ATOM 752 O O . ILE A 1 93 ? -12.253 -8.030 6.033 1.00 95.88 93 ILE A O 1
ATOM 756 N N . ALA A 1 94 ? -10.375 -7.686 4.861 1.00 92.31 94 ALA A N 1
ATOM 757 C CA . ALA A 1 94 ? -9.683 -6.979 5.943 1.00 92.31 94 ALA A CA 1
ATOM 758 C C . ALA A 1 94 ? -10.405 -5.688 6.380 1.00 92.31 94 ALA A C 1
ATOM 760 O O . ALA A 1 94 ? -10.357 -5.321 7.553 1.00 92.31 94 ALA A O 1
ATOM 761 N N . ALA A 1 95 ? -11.111 -5.021 5.461 1.00 93.44 95 ALA A N 1
ATOM 762 C CA . ALA A 1 95 ? -11.942 -3.853 5.756 1.00 93.44 95 ALA A CA 1
ATOM 763 C C . ALA A 1 95 ? -13.353 -4.206 6.279 1.00 93.44 95 ALA A C 1
ATOM 765 O O . ALA A 1 95 ? -14.100 -3.306 6.685 1.00 93.44 95 ALA A O 1
ATOM 766 N N . GLY A 1 96 ? -13.714 -5.494 6.297 1.00 93.06 96 GLY A N 1
ATOM 767 C CA . GLY A 1 96 ? -15.031 -5.995 6.692 1.00 93.06 96 GLY A CA 1
ATOM 768 C C . GLY A 1 96 ? -16.099 -5.822 5.609 1.00 93.06 96 GLY A C 1
ATOM 769 O O . GLY A 1 96 ? -17.212 -5.398 5.924 1.00 93.06 96 GLY A O 1
ATOM 770 N N . ARG A 1 97 ? -15.742 -6.068 4.344 1.00 84.75 97 ARG A N 1
ATOM 771 C CA . ARG A 1 97 ? -16.649 -6.071 3.187 1.00 84.75 97 ARG A CA 1
ATOM 772 C C . ARG A 1 97 ? -16.940 -7.476 2.689 1.00 84.75 97 ARG A C 1
ATOM 774 O O . ARG A 1 97 ? -16.104 -8.368 2.945 1.00 84.75 97 ARG A O 1
#

pLDDT: mean 88.39, std 12.56, range [37.69, 98.44]

Sequence (97 aa):
MPNSRRPTTYERPWVLHEIKRSHELRKGLLAIDLFGVKYPQTGIGTQGSNPLSYWQETANGVEKPFTALCKTYSWVNDDGYRNMPTWIETAAIAAGR

Radius of gyration: 15.0 Å; chains: 1; bounding box: 42×29×45 Å